Protein AF-A0A0K1S997-F1 (afdb_monomer_lite)

Organism: NCBI:txid1638788

pLDDT: mean 93.24, std 5.49, range [67.44, 98.19]

Secondary structure (DSSP, 8-state):
--HHHHHHHHHHHHHHHHHT---HHHHHHHHHHHTT--HHHHHHHHH--

Radius of gyration: 9.9 Å; chains: 1; bounding box: 20×19×26 Å

Structure (mmCIF, N/CA/C/O backbone):
data_AF-A0A0K1S997-F1
#
_entry.id   AF-A0A0K1S997-F1
#
loop_
_atom_site.group_PDB
_atom_site.id
_atom_site.type_symbol
_atom_site.label_atom_id
_atom_site.label_alt_id
_atom_site.label_comp_id
_atom_site.label_asym_id
_atom_site.label_entity_id
_atom_site.label_seq_id
_atom_site.pdbx_PDB_ins_code
_atom_site.Cartn_x
_atom_site.Cartn_y
_atom_site.Cartn_z
_atom_site.occupancy
_atom_site.B_iso_or_equiv
_atom_site.auth_seq_id
_atom_site.auth_comp_id
_atom_site.auth_asym_id
_atom_site.auth_atom_id
_atom_site.pdbx_PDB_model_num
ATOM 1 N N . MET A 1 1 ? -0.950 4.346 -22.083 1.00 67.44 1 MET A N 1
ATOM 2 C CA . MET A 1 1 ? -0.684 4.026 -20.666 1.00 67.44 1 MET A CA 1
ATOM 3 C C . MET A 1 1 ? 0.817 3.890 -20.497 1.00 67.44 1 MET A C 1
ATOM 5 O O . MET A 1 1 ? 1.420 3.185 -21.298 1.00 67.44 1 MET A O 1
ATOM 9 N N . SER A 1 2 ? 1.431 4.594 -19.546 1.00 89.38 2 SER A N 1
ATOM 10 C CA . SER A 1 2 ? 2.859 4.401 -19.255 1.00 89.38 2 SER A CA 1
ATOM 11 C C . SER A 1 2 ? 3.066 3.167 -18.366 1.00 89.38 2 SER A C 1
ATOM 13 O O . SER A 1 2 ? 2.149 2.744 -17.660 1.00 89.38 2 SER A O 1
ATOM 15 N N . ILE A 1 3 ? 4.268 2.583 -18.387 1.00 88.31 3 ILE A N 1
ATOM 16 C CA . ILE A 1 3 ? 4.607 1.411 -17.558 1.00 88.31 3 ILE A CA 1
ATOM 17 C C . ILE A 1 3 ? 4.342 1.672 -16.057 1.00 88.31 3 ILE A C 1
ATOM 19 O O . ILE A 1 3 ? 3.697 0.831 -15.431 1.00 88.31 3 ILE A O 1
ATOM 23 N N . PRO A 1 4 ? 4.727 2.827 -15.469 1.00 87.19 4 PRO A N 1
ATOM 24 C CA . PRO A 1 4 ? 4.443 3.113 -14.060 1.00 87.19 4 PRO A CA 1
ATOM 25 C C . PRO A 1 4 ? 2.946 3.168 -13.736 1.00 87.19 4 PRO A C 1
ATOM 27 O O . PRO A 1 4 ? 2.522 2.623 -12.722 1.00 87.19 4 PRO A O 1
ATOM 30 N N . GLN A 1 5 ? 2.132 3.755 -14.622 1.00 86.94 5 GLN A N 1
ATOM 31 C CA . GLN A 1 5 ? 0.675 3.795 -14.451 1.00 86.94 5 GLN A CA 1
ATOM 32 C C . GLN A 1 5 ? 0.058 2.393 -14.518 1.00 86.94 5 GLN A C 1
ATOM 34 O O . GLN A 1 5 ? -0.839 2.074 -13.741 1.00 86.94 5 GLN A O 1
ATOM 39 N N . ALA A 1 6 ? 0.549 1.537 -15.422 1.00 92.19 6 ALA A N 1
ATOM 40 C CA . ALA A 1 6 ? 0.095 0.151 -15.539 1.00 92.19 6 ALA A CA 1
ATOM 41 C C . ALA A 1 6 ? 0.388 -0.656 -14.271 1.00 92.19 6 ALA A C 1
ATOM 43 O O . ALA A 1 6 ? -0.501 -1.324 -13.740 1.00 92.19 6 ALA A O 1
ATOM 44 N N . ILE A 1 7 ? 1.609 -0.536 -13.747 1.00 91.56 7 ILE A N 1
ATOM 45 C CA . ILE A 1 7 ? 2.020 -1.183 -12.497 1.00 91.56 7 ILE A CA 1
ATOM 46 C C . ILE A 1 7 ? 1.184 -0.667 -11.324 1.00 91.56 7 ILE A C 1
ATOM 48 O O . ILE A 1 7 ? 0.737 -1.460 -10.491 1.00 91.56 7 ILE A O 1
ATOM 52 N N . GLY A 1 8 ? 0.933 0.642 -11.272 1.00 91.62 8 GLY A N 1
ATOM 53 C CA . GLY A 1 8 ? 0.133 1.242 -10.216 1.00 91.62 8 GLY A CA 1
ATOM 54 C C . GLY A 1 8 ? -1.300 0.747 -10.183 1.00 91.62 8 GLY A C 1
ATOM 55 O O . GLY A 1 8 ? -1.772 0.298 -9.136 1.00 91.62 8 GLY A O 1
ATOM 56 N N . LEU A 1 9 ? -1.953 0.719 -11.343 1.00 93.56 9 LEU A N 1
ATOM 57 C CA . LEU A 1 9 ? -3.312 0.209 -11.467 1.00 93.56 9 LEU A CA 1
ATOM 58 C C . LEU A 1 9 ? -3.401 -1.285 -11.129 1.00 93.56 9 LEU A C 1
ATOM 60 O O . LEU A 1 9 ? -4.332 -1.701 -10.436 1.00 93.56 9 LEU A O 1
ATOM 64 N N . ALA A 1 10 ? -2.435 -2.092 -11.579 1.00 94.69 10 ALA A N 1
ATOM 65 C CA . ALA A 1 10 ? -2.384 -3.518 -11.265 1.00 94.69 10 ALA A CA 1
ATOM 66 C C . ALA A 1 10 ? -2.217 -3.757 -9.756 1.00 94.69 10 ALA A C 1
ATOM 68 O O . ALA A 1 10 ? -2.962 -4.535 -9.161 1.00 94.69 10 ALA A O 1
ATOM 69 N N . THR A 1 11 ? -1.294 -3.028 -9.124 1.00 95.00 11 THR A N 1
ATOM 70 C CA . THR A 1 11 ? -1.018 -3.113 -7.682 1.00 95.00 11 THR A CA 1
ATOM 71 C C . THR A 1 11 ? -2.239 -2.707 -6.854 1.00 95.00 11 THR A C 1
ATOM 73 O O . THR A 1 11 ? -2.608 -3.399 -5.903 1.00 95.00 11 THR A O 1
ATOM 76 N N . TRP A 1 12 ? -2.909 -1.617 -7.239 1.00 95.38 12 TRP A N 1
ATOM 77 C CA . TRP A 1 12 ? -4.146 -1.163 -6.606 1.00 95.38 12 TRP A CA 1
ATOM 78 C C . TRP A 1 12 ? -5.273 -2.194 -6.743 1.00 95.38 12 TRP A C 1
ATOM 80 O O . TRP A 1 12 ? -5.888 -2.576 -5.747 1.00 95.38 12 TRP A O 1
ATOM 90 N N . SER A 1 13 ? -5.502 -2.692 -7.961 1.00 96.69 13 SER A N 1
ATOM 91 C CA . SER A 1 13 ? -6.553 -3.674 -8.255 1.00 96.69 13 SER A CA 1
ATOM 92 C C . SER A 1 13 ? -6.348 -4.974 -7.480 1.00 96.69 13 SER A C 1
ATOM 94 O O . SER A 1 13 ? -7.284 -5.475 -6.858 1.00 96.69 13 SER A O 1
ATOM 96 N N . PHE A 1 14 ? -5.114 -5.481 -7.442 1.00 95.9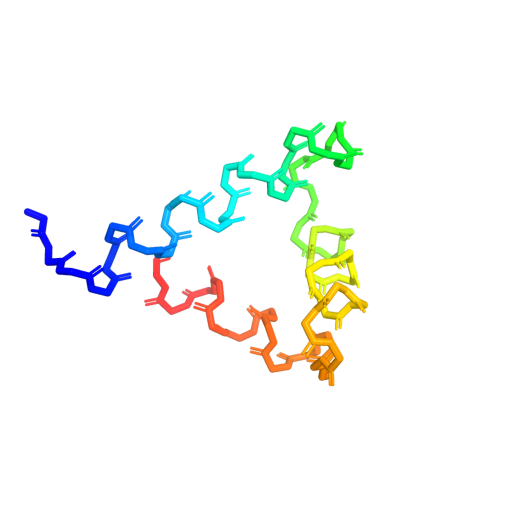4 14 PHE A N 1
ATOM 97 C CA . PHE A 1 14 ? -4.744 -6.635 -6.626 1.00 95.94 14 PHE A CA 1
ATOM 98 C C . PHE A 1 14 ? -5.059 -6.403 -5.143 1.00 95.94 14 PHE A C 1
ATOM 100 O O . PHE A 1 14 ? -5.749 -7.210 -4.519 1.00 95.94 14 PHE A O 1
ATOM 107 N N . GLY A 1 15 ? -4.618 -5.272 -4.586 1.00 96.62 15 GLY A N 1
ATOM 108 C CA . GLY A 1 15 ? -4.867 -4.937 -3.187 1.00 96.62 15 GLY A CA 1
ATOM 109 C C . GLY A 1 15 ? -6.356 -4.827 -2.848 1.00 96.62 15 GLY A C 1
ATOM 110 O O . GLY A 1 15 ? -6.781 -5.318 -1.799 1.00 96.62 15 GLY A O 1
ATOM 111 N N . MET A 1 16 ? -7.170 -4.256 -3.740 1.00 97.62 16 MET A N 1
ATOM 112 C CA . MET A 1 16 ? -8.622 -4.185 -3.550 1.00 97.62 16 MET A CA 1
ATOM 113 C C . MET A 1 16 ? -9.275 -5.567 -3.511 1.00 97.62 16 MET A C 1
ATOM 115 O O . MET A 1 16 ? -10.099 -5.827 -2.636 1.00 97.62 16 MET A O 1
ATOM 119 N N . VAL A 1 17 ? -8.892 -6.465 -4.424 1.00 98.19 17 VAL A N 1
ATOM 120 C CA . VAL A 1 17 ? -9.430 -7.834 -4.477 1.00 98.19 17 VAL A CA 1
ATOM 121 C C . VAL A 1 17 ? -9.046 -8.616 -3.223 1.00 98.19 17 VAL A C 1
ATOM 123 O O . VAL A 1 17 ? -9.909 -9.220 -2.587 1.00 98.19 17 VAL A O 1
ATOM 126 N N . MET A 1 18 ? -7.776 -8.555 -2.821 1.00 98.00 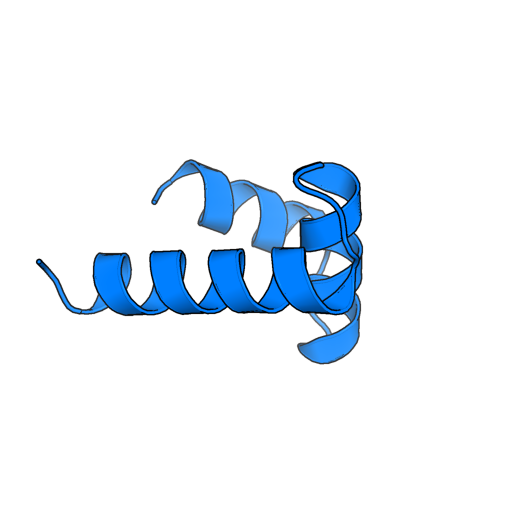18 MET A N 1
ATOM 127 C CA . MET A 1 18 ? -7.273 -9.293 -1.658 1.00 98.00 18 MET A CA 1
ATOM 128 C C . MET A 1 18 ? -7.887 -8.809 -0.345 1.00 98.00 18 MET A C 1
ATOM 130 O O . MET A 1 18 ? -8.191 -9.608 0.538 1.00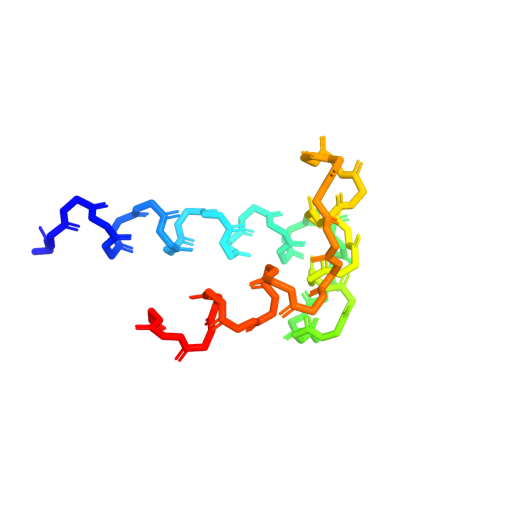 98.00 18 MET A O 1
ATOM 134 N N . THR A 1 19 ? -8.100 -7.500 -0.216 1.00 97.31 19 THR A N 1
ATOM 135 C CA . THR A 1 19 ? -8.691 -6.911 0.994 1.00 97.31 19 THR A CA 1
ATOM 136 C C . THR A 1 19 ? -10.215 -6.847 0.960 1.00 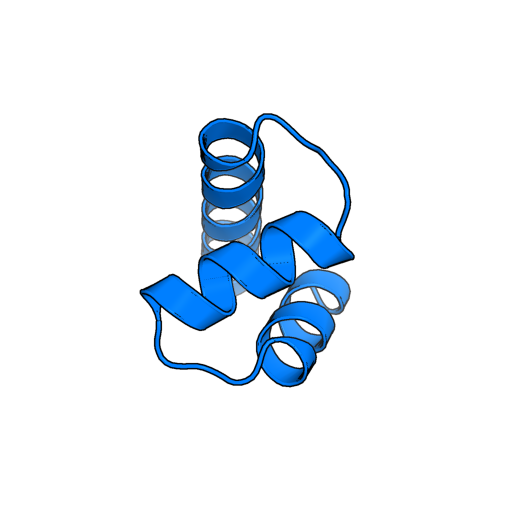97.31 19 THR A C 1
ATOM 138 O O . THR A 1 19 ? -10.821 -6.512 1.980 1.00 97.31 19 THR A O 1
ATOM 141 N N . LYS A 1 20 ? -10.834 -7.146 -0.192 1.00 97.44 20 LYS A N 1
ATOM 142 C CA . LYS A 1 20 ? -12.264 -6.936 -0.474 1.00 97.44 20 LYS A CA 1
ATOM 143 C C . LYS A 1 20 ? -12.728 -5.521 -0.108 1.00 97.44 20 LYS A C 1
ATOM 145 O O . LYS A 1 20 ? -13.824 -5.328 0.413 1.00 97.44 20 LYS A O 1
ATOM 150 N N . SER A 1 21 ? -11.863 -4.533 -0.328 1.00 95.06 21 SER A N 1
ATOM 151 C CA . SER A 1 21 ? -12.052 -3.158 0.128 1.00 95.06 21 SER A CA 1
ATOM 152 C C . SER A 1 21 ? -11.389 -2.178 -0.829 1.00 95.06 21 SER A C 1
ATOM 154 O O . SER A 1 21 ? -10.274 -2.401 -1.285 1.00 95.06 21 SER A O 1
ATOM 156 N N . SER A 1 22 ? -12.051 -1.055 -1.095 1.00 94.62 22 SER A N 1
ATOM 157 C CA . SER A 1 22 ? -11.485 0.082 -1.834 1.00 94.62 22 SER A CA 1
ATOM 158 C C . SER A 1 22 ? -10.843 1.129 -0.911 1.00 94.62 22 SER A C 1
ATOM 160 O O . SER A 1 22 ? -10.437 2.201 -1.357 1.00 94.62 22 SER A O 1
ATOM 162 N N . SER A 1 23 ? -10.736 0.844 0.393 1.00 95.94 23 SER A N 1
ATOM 163 C CA . SER A 1 23 ? -10.117 1.751 1.360 1.00 95.94 23 SER A CA 1
ATOM 164 C C . SER A 1 23 ? -8.613 1.849 1.128 1.00 95.94 23 SER A C 1
ATOM 166 O O . SER A 1 23 ? -7.874 0.896 1.377 1.00 95.94 23 SER A O 1
ATOM 168 N N . LEU A 1 24 ? -8.143 3.042 0.751 1.00 94.81 24 LEU A N 1
ATOM 169 C CA . LEU A 1 24 ? -6.719 3.318 0.545 1.00 94.81 24 LEU A CA 1
ATOM 170 C C . LEU A 1 24 ? -5.868 2.915 1.754 1.00 94.81 24 LEU A C 1
ATOM 172 O O . LEU A 1 24 ? -4.788 2.370 1.580 1.00 94.81 24 LEU A O 1
ATOM 176 N N . THR A 1 25 ? -6.362 3.129 2.976 1.00 96.00 25 THR A N 1
ATOM 177 C CA . THR A 1 25 ? -5.658 2.742 4.209 1.00 96.00 25 THR A CA 1
ATOM 178 C C . THR A 1 25 ? -5.536 1.225 4.355 1.00 96.00 25 THR A C 1
ATOM 180 O O . THR A 1 25 ? -4.498 0.728 4.785 1.00 96.00 25 THR A O 1
ATOM 183 N N . GLN A 1 26 ? -6.598 0.480 4.044 1.00 96.94 26 GLN A N 1
ATOM 184 C CA . GLN A 1 26 ? -6.615 -0.976 4.188 1.00 96.94 26 GLN A CA 1
ATOM 185 C C . GLN A 1 26 ? -5.751 -1.633 3.109 1.00 96.94 26 GLN A C 1
ATOM 187 O O . GLN A 1 26 ? -4.911 -2.477 3.417 1.00 96.94 26 GLN A O 1
ATOM 192 N N . VAL A 1 27 ? -5.891 -1.166 1.870 1.00 97.19 27 VAL A N 1
ATOM 193 C CA . VAL A 1 27 ? -5.098 -1.612 0.724 1.00 97.19 27 VAL A CA 1
ATOM 194 C C . VAL A 1 27 ? -3.614 -1.278 0.915 1.00 97.19 27 VAL A C 1
ATOM 196 O O . VAL A 1 27 ? -2.767 -2.149 0.728 1.00 97.19 27 VAL A O 1
ATOM 199 N N . SER A 1 28 ? -3.273 -0.067 1.376 1.00 96.56 28 SER A N 1
ATOM 200 C CA . SER A 1 28 ? -1.873 0.319 1.605 1.00 96.56 28 SER A CA 1
ATOM 201 C C . SER A 1 28 ? -1.219 -0.453 2.752 1.00 96.56 28 SER A C 1
ATOM 203 O O . SER A 1 28 ? -0.027 -0.740 2.688 1.00 96.56 28 SER A O 1
ATOM 205 N N . ARG A 1 29 ? -1.976 -0.803 3.804 1.00 97.12 29 ARG A N 1
ATOM 206 C CA . ARG A 1 29 ? -1.490 -1.673 4.890 1.00 97.12 29 ARG A CA 1
ATOM 207 C C . ARG A 1 29 ? -1.210 -3.085 4.392 1.00 97.12 29 ARG A C 1
ATOM 209 O O . ARG A 1 29 ? -0.161 -3.627 4.717 1.00 97.12 29 ARG A O 1
ATOM 216 N N . PHE A 1 30 ? -2.119 -3.650 3.599 1.00 97.69 30 PHE A N 1
ATOM 217 C CA . PHE A 1 30 ? -1.954 -4.985 3.030 1.00 97.69 30 PHE A CA 1
ATOM 218 C C . PHE A 1 30 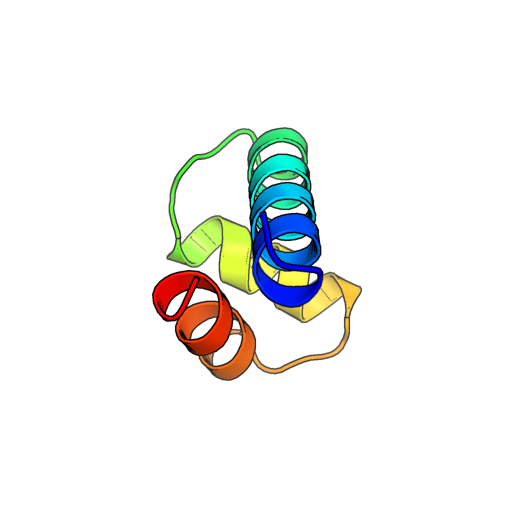? -0.741 -5.059 2.097 1.00 97.69 30 PHE A C 1
ATOM 220 O O . PHE A 1 30 ? 0.145 -5.878 2.314 1.00 9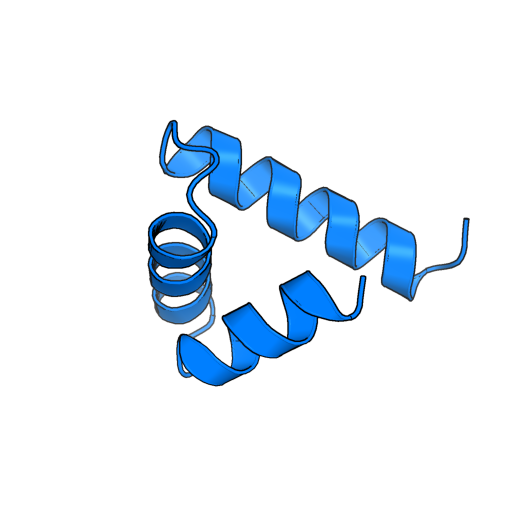7.69 30 PHE A O 1
ATOM 227 N N . ILE A 1 31 ? -0.658 -4.166 1.108 1.00 96.75 31 ILE A N 1
ATOM 228 C CA . ILE A 1 31 ? 0.465 -4.144 0.159 1.00 96.75 31 ILE A CA 1
ATOM 229 C C . ILE A 1 31 ? 1.785 -3.861 0.887 1.00 96.75 31 ILE A C 1
ATOM 231 O O . ILE A 1 31 ? 2.791 -4.489 0.581 1.00 96.75 31 ILE A O 1
ATOM 235 N N . GLY A 1 32 ? 1.784 -2.961 1.878 1.00 97.00 32 GLY A N 1
ATOM 236 C CA . GLY A 1 32 ? 2.961 -2.713 2.713 1.00 97.00 32 GLY A CA 1
ATOM 237 C C . GLY A 1 32 ? 3.439 -3.966 3.445 1.00 97.00 32 GLY A C 1
ATOM 238 O O . GLY A 1 32 ? 4.628 -4.248 3.446 1.00 97.00 32 GLY A O 1
ATOM 239 N N . ALA A 1 33 ? 2.521 -4.762 3.999 1.00 96.94 33 ALA A N 1
ATOM 240 C CA . ALA A 1 33 ? 2.873 -6.024 4.643 1.00 96.94 33 ALA A CA 1
ATOM 241 C C . ALA A 1 33 ? 3.435 -7.062 3.654 1.00 96.94 33 ALA A C 1
ATOM 243 O O . ALA A 1 33 ? 4.402 -7.736 3.983 1.00 96.94 33 ALA A O 1
ATOM 244 N N . VAL A 1 34 ? 2.863 -7.172 2.448 1.00 95.44 34 VAL A N 1
ATOM 245 C CA . VAL A 1 34 ? 3.325 -8.116 1.410 1.00 95.44 34 VAL A CA 1
ATOM 246 C C . VAL A 1 34 ? 4.708 -7.747 0.871 1.00 95.44 34 VAL A C 1
ATOM 248 O O . VAL A 1 34 ? 5.531 -8.628 0.652 1.00 95.44 34 VAL A O 1
ATOM 251 N N . ASN A 1 35 ? 4.966 -6.456 0.668 1.00 93.38 35 ASN A N 1
ATOM 252 C CA . ASN A 1 35 ? 6.224 -5.968 0.103 1.00 93.38 35 ASN A CA 1
ATOM 253 C C . ASN A 1 35 ? 7.295 -5.662 1.162 1.00 93.38 35 ASN A C 1
ATOM 255 O O . ASN A 1 35 ? 8.356 -5.154 0.810 1.00 93.38 35 ASN A O 1
ATOM 259 N N . GLU A 1 36 ? 6.996 -5.873 2.448 1.00 95.19 36 GLU A N 1
ATOM 260 C CA . GLU A 1 36 ? 7.844 -5.441 3.570 1.00 95.19 36 GLU A CA 1
ATOM 261 C C . GLU A 1 36 ? 8.166 -3.926 3.523 1.00 95.19 36 GLU A C 1
ATOM 263 O O . GLU A 1 36 ? 9.208 -3.449 3.972 1.00 95.19 36 GLU A O 1
ATOM 268 N N . GLU A 1 37 ? 7.228 -3.137 2.990 1.00 94.94 37 GLU A N 1
ATOM 269 C CA . GLU A 1 37 ? 7.314 -1.685 2.844 1.00 94.94 37 GLU A CA 1
ATOM 270 C C . GLU A 1 37 ? 6.487 -0.969 3.924 1.00 94.94 37 GLU A C 1
ATOM 272 O O . GLU A 1 37 ? 5.423 -1.419 4.360 1.00 94.94 37 GLU A O 1
ATOM 277 N N . LYS A 1 38 ? 6.909 0.242 4.313 1.00 94.25 38 LYS A N 1
ATOM 278 C CA . LYS A 1 38 ? 6.100 1.082 5.208 1.00 94.25 38 LYS A CA 1
ATOM 279 C C . LYS A 1 38 ? 4.763 1.424 4.530 1.00 94.25 38 LYS A C 1
ATOM 281 O O . LYS A 1 38 ? 4.775 2.000 3.438 1.00 94.25 38 LYS A O 1
ATOM 286 N N . PRO A 1 39 ? 3.605 1.218 5.191 1.00 91.19 39 PRO A N 1
ATOM 287 C CA . PRO A 1 39 ? 2.295 1.503 4.597 1.00 91.19 39 PRO A CA 1
ATOM 288 C C . PRO A 1 39 ? 2.128 2.945 4.110 1.00 91.19 39 PRO A C 1
ATOM 290 O O . PRO A 1 39 ? 1.361 3.197 3.185 1.00 91.19 39 PRO A O 1
ATOM 293 N N . ASN A 1 40 ? 2.835 3.900 4.724 1.00 93.25 40 ASN A N 1
ATOM 294 C CA . ASN A 1 40 ? 2.773 5.304 4.330 1.00 93.25 40 ASN A CA 1
ATOM 295 C C . ASN A 1 40 ? 3.480 5.566 2.988 1.00 93.25 40 ASN A C 1
ATOM 297 O O . ASN A 1 40 ? 2.978 6.349 2.188 1.00 93.25 40 ASN A O 1
ATOM 301 N N . THR A 1 41 ? 4.582 4.860 2.714 1.00 93.69 41 THR A N 1
ATOM 302 C CA . THR A 1 41 ? 5.279 4.893 1.419 1.00 93.69 41 THR A CA 1
ATOM 303 C C . THR A 1 41 ? 4.382 4.331 0.322 1.00 93.69 41 THR A C 1
ATOM 305 O O . THR A 1 41 ? 4.170 4.973 -0.703 1.00 93.69 41 THR A O 1
ATOM 308 N N . VAL A 1 42 ? 3.762 3.176 0.580 1.00 94.38 42 VAL A N 1
ATOM 309 C CA . VAL A 1 42 ? 2.814 2.554 -0.355 1.00 94.38 42 VAL A CA 1
ATOM 310 C C . VAL A 1 42 ? 1.606 3.457 -0.601 1.00 94.38 42 VAL A C 1
ATOM 312 O O . VAL A 1 42 ? 1.180 3.634 -1.738 1.00 94.38 42 VAL A O 1
ATOM 315 N N . ARG A 1 43 ? 1.063 4.068 0.456 1.00 93.62 43 ARG A N 1
ATOM 316 C CA . ARG A 1 43 ? -0.064 5.003 0.364 1.00 93.62 43 ARG A CA 1
ATOM 317 C C . ARG A 1 43 ? 0.273 6.235 -0.470 1.00 93.62 43 ARG A C 1
ATOM 319 O O . ARG A 1 43 ? -0.599 6.697 -1.196 1.00 93.62 43 ARG A O 1
ATOM 326 N N . GLN A 1 44 ? 1.479 6.785 -0.337 1.00 93.38 44 GLN A N 1
ATOM 327 C CA . GLN A 1 44 ? 1.903 7.926 -1.145 1.00 93.38 44 GLN A CA 1
ATOM 328 C C . GLN A 1 44 ? 1.994 7.524 -2.618 1.00 93.38 44 GLN A C 1
ATOM 330 O O . GLN A 1 44 ? 1.328 8.129 -3.449 1.00 93.38 44 GLN A O 1
ATOM 335 N N . ARG A 1 45 ? 2.674 6.411 -2.904 1.00 92.00 45 ARG A N 1
ATOM 336 C CA . ARG A 1 45 ? 2.823 5.866 -4.256 1.00 92.00 45 ARG A CA 1
ATOM 337 C C . ARG A 1 45 ? 1.477 5.616 -4.947 1.00 92.00 45 ARG A C 1
ATOM 339 O O . ARG A 1 45 ? 1.294 6.007 -6.088 1.00 92.00 45 ARG A O 1
ATOM 346 N N . LEU A 1 46 ? 0.510 5.028 -4.238 1.00 90.12 46 LEU A N 1
ATOM 347 C CA . LEU A 1 46 ? -0.844 4.788 -4.758 1.00 90.12 46 LEU A CA 1
ATOM 348 C C . LEU A 1 46 ? -1.669 6.068 -4.986 1.00 90.12 46 LEU A C 1
ATOM 350 O O . LEU A 1 46 ? -2.679 5.997 -5.671 1.00 90.12 46 LEU A O 1
ATOM 354 N N . LYS A 1 47 ? -1.296 7.210 -4.392 1.00 88.69 47 LYS A N 1
ATOM 355 C CA . LYS A 1 47 ? -1.935 8.515 -4.655 1.00 88.69 47 LYS A CA 1
ATOM 356 C C . LYS A 1 47 ? -1.324 9.254 -5.840 1.00 88.69 47 LYS A C 1
ATOM 358 O O . LYS A 1 47 ? -1.970 10.137 -6.391 1.00 88.69 47 LYS A O 1
ATOM 363 N N . GLU A 1 48 ? -0.062 8.971 -6.142 1.00 85.44 48 GLU A N 1
ATOM 364 C CA . GLU A 1 48 ? 0.685 9.593 -7.239 1.00 85.44 48 GLU A CA 1
ATOM 365 C C . GLU A 1 48 ? 0.344 8.964 -8.602 1.00 85.44 48 GLU A C 1
ATOM 367 O O . GLU A 1 48 ? 0.778 9.469 -9.638 1.00 85.44 48 GLU A O 1
ATOM 372 N N . TRP A 1 49 ? -0.421 7.868 -8.598 1.00 76.00 49 TRP A N 1
ATOM 373 C CA . TRP A 1 49 ? -0.825 7.098 -9.771 1.00 76.00 49 TRP A CA 1
ATOM 374 C C . TRP A 1 49 ? -2.316 7.213 -10.070 1.00 76.00 49 TRP A C 1
ATOM 376 O O . TRP A 1 49 ? -3.110 7.341 -9.112 1.00 76.00 49 TRP A O 1
#

Foldseek 3Di:
DDPLVVVLVVLLVVLCVVQVDNDLQSSLVVSCVVVVHDSVVSSVSNVVD

Sequence (49 aa):
MSIPQAIGLATWSFGMVMTKSSSLTQVSRFIGAVNEEKPNTVRQRLKEW